Protein AF-A0A6A4ZLI7-F1 (afdb_monomer)

pLDDT: mean 88.88, std 11.26, range [43.06, 97.31]

Organism: Aphanomyces astaci (NCBI:txid112090)

Solvent-accessible surface area (backbone atoms only — not comparable to full-atom values): 7400 Å² total; per-residue (Å²): 111,62,72,59,52,48,54,45,44,56,53,42,59,73,71,54,55,84,88,44,48,69,45,48,54,42,42,52,53,44,49,40,15,67,70,66,76,47,74,74,68,52,63,64,61,58,44,46,34,39,49,47,32,41,76,63,71,40,60,77,35,22,31,51,29,52,56,46,50,53,50,32,41,75,72,63,70,45,76,36,83,50,74,54,51,72,71,56,56,76,73,46,92,72,75,87,59,78,99,52,82,89,66,62,29,30,42,57,52,52,51,53,54,58,60,69,38,76,82,51,90,45,66,76,57,64,105

Secondary structure (DSSP, 8-state):
-HHHHHHHHHHHHHH--TT-HHHHHHHHHHHHHHTTSSSPP-HHHHHHHHHHHHHTT-HHHHHHHHHHHHHHHHTTS----SBPPHHHHHHS-----TT-GGG-BHHHHHHHHHHTTTT-S-HHHH-

InterPro domains:
  IPR032629 Mon2/Sec7/BIG1-like, dimerisation and cyclophilin-binding domain [PF16213] (7-125)

Structure (mmCIF, N/CA/C/O backbone):
data_AF-A0A6A4ZLI7-F1
#
_entry.id   AF-A0A6A4ZLI7-F1
#
loop_
_atom_site.group_PDB
_atom_site.id
_atom_site.type_symbol
_atom_site.label_atom_id
_atom_site.label_alt_id
_atom_site.label_comp_id
_atom_site.label_asym_id
_atom_site.label_entity_id
_atom_site.label_seq_id
_atom_site.pdbx_PDB_ins_code
_atom_site.Cartn_x
_atom_site.Cartn_y
_atom_site.Cartn_z
_atom_site.occupancy
_atom_site.B_iso_or_equiv
_atom_site.auth_seq_id
_atom_site.auth_comp_id
_atom_site.auth_asym_id
_atom_site.auth_atom_id
_atom_site.pdbx_PDB_model_num
ATOM 1 N N . MET A 1 1 ? -5.144 -6.922 11.407 1.00 84.88 1 MET A N 1
ATOM 2 C CA . MET A 1 1 ? -5.104 -6.096 10.179 1.00 84.88 1 MET A CA 1
ATOM 3 C C . MET A 1 1 ? -4.862 -4.622 10.496 1.00 84.88 1 MET A C 1
ATOM 5 O O . MET A 1 1 ? -3.815 -4.111 10.135 1.00 84.88 1 MET A O 1
ATOM 9 N N . GLU A 1 2 ? -5.772 -3.954 11.210 1.00 86.62 2 GLU A N 1
ATOM 10 C CA . GLU A 1 2 ? -5.776 -2.491 11.417 1.00 86.62 2 GLU A CA 1
ATOM 11 C C . GLU A 1 2 ? -4.482 -1.931 12.016 1.00 86.62 2 GLU A C 1
ATOM 13 O O . GLU A 1 2 ? -3.862 -1.076 11.401 1.00 86.62 2 GLU A O 1
ATOM 18 N N . THR A 1 3 ? -3.993 -2.482 13.131 1.00 90.56 3 THR A N 1
ATOM 19 C CA . THR A 1 3 ? -2.739 -2.025 13.762 1.00 90.56 3 THR A CA 1
ATOM 20 C C . THR A 1 3 ? -1.511 -2.179 12.858 1.00 90.56 3 THR A C 1
ATOM 22 O O . THR A 1 3 ? -0.560 -1.406 12.958 1.00 90.56 3 THR A O 1
ATOM 25 N N . LEU A 1 4 ? -1.501 -3.190 11.985 1.00 92.75 4 LEU A N 1
ATOM 26 C CA . LEU A 1 4 ? -0.410 -3.418 11.036 1.00 92.75 4 LEU A CA 1
ATOM 27 C C . LEU A 1 4 ? -0.438 -2.349 9.943 1.00 92.75 4 LEU A C 1
ATOM 29 O O . LEU A 1 4 ? 0.575 -1.690 9.717 1.00 92.75 4 LEU A O 1
ATOM 33 N N . VAL A 1 5 ? -1.609 -2.134 9.337 1.00 93.25 5 VAL A N 1
ATOM 34 C CA . VAL A 1 5 ? -1.818 -1.112 8.303 1.00 93.25 5 VAL A CA 1
ATOM 35 C C . VAL A 1 5 ? -1.533 0.279 8.868 1.00 93.25 5 VAL A C 1
ATOM 37 O O . VAL A 1 5 ? -0.746 1.025 8.296 1.00 93.25 5 VAL A O 1
ATOM 40 N N . GLU A 1 6 ? -2.072 0.601 10.044 1.00 94.50 6 GLU A N 1
ATOM 41 C CA . GLU A 1 6 ? -1.874 1.883 10.721 1.00 94.50 6 GLU A CA 1
ATOM 42 C C . GLU A 1 6 ? -0.390 2.191 10.967 1.00 94.50 6 GLU A C 1
ATOM 44 O O . GLU A 1 6 ? 0.077 3.296 10.672 1.00 94.50 6 GLU A O 1
ATOM 49 N N . ARG A 1 7 ? 0.379 1.213 11.466 1.00 95.19 7 ARG A N 1
ATOM 50 C CA . ARG A 1 7 ? 1.817 1.381 11.724 1.00 95.19 7 ARG A CA 1
ATOM 51 C C . ARG A 1 7 ? 2.600 1.598 10.436 1.00 95.19 7 ARG A C 1
ATOM 53 O O . ARG A 1 7 ? 3.410 2.526 10.383 1.00 95.19 7 ARG A O 1
ATOM 60 N N . SER A 1 8 ? 2.373 0.774 9.415 1.00 95.38 8 SER A N 1
ATOM 61 C CA . SER A 1 8 ? 3.068 0.903 8.130 1.00 95.38 8 SER A CA 1
ATOM 62 C C . SER A 1 8 ? 2.717 2.227 7.451 1.00 95.38 8 SER A C 1
ATOM 64 O O . SER A 1 8 ? 3.608 2.946 6.999 1.00 95.38 8 SER A O 1
ATOM 66 N N . TYR A 1 9 ? 1.442 2.621 7.472 1.00 96.81 9 TYR A N 1
ATOM 67 C CA . TYR A 1 9 ? 0.971 3.826 6.787 1.00 96.81 9 TYR A CA 1
ATOM 68 C C . TYR A 1 9 ? 1.463 5.068 7.502 1.00 96.81 9 TYR A C 1
ATOM 70 O O . TYR A 1 9 ? 1.936 5.986 6.849 1.00 96.81 9 TYR A O 1
ATOM 78 N N . SER A 1 10 ? 1.479 5.072 8.836 1.00 95.19 10 SER A N 1
ATOM 79 C CA . SER A 1 10 ? 2.073 6.164 9.610 1.00 95.19 10 SER A CA 1
ATOM 80 C C . SER A 1 10 ? 3.563 6.353 9.309 1.00 95.19 10 SER A C 1
ATOM 82 O O . SER A 1 10 ? 4.048 7.485 9.300 1.00 95.19 10 SER A O 1
ATOM 84 N N . LYS A 1 11 ? 4.314 5.271 9.054 1.00 96.00 11 LYS A N 1
ATOM 85 C CA . LYS A 1 11 ? 5.728 5.365 8.658 1.00 96.00 11 LYS A CA 1
ATOM 86 C C . LYS A 1 11 ? 5.878 5.940 7.251 1.00 96.00 11 LYS A C 1
ATOM 88 O O . LYS A 1 11 ? 6.593 6.927 7.090 1.00 96.00 11 LYS A O 1
ATOM 93 N N . ILE A 1 12 ? 5.166 5.394 6.261 1.00 96.19 12 ILE A N 1
ATOM 94 C CA . ILE A 1 12 ? 5.187 5.902 4.877 1.00 96.19 12 ILE A CA 1
ATOM 95 C C . ILE A 1 12 ? 4.724 7.368 4.847 1.00 96.19 12 ILE A C 1
ATOM 97 O O . ILE A 1 12 ? 5.335 8.207 4.183 1.00 96.19 12 ILE A O 1
ATOM 101 N N . ARG A 1 13 ? 3.713 7.716 5.654 1.00 95.06 13 ARG A N 1
ATOM 102 C CA . ARG A 1 13 ? 3.143 9.064 5.765 1.00 95.06 13 ARG A CA 1
ATOM 103 C C . ARG A 1 13 ? 4.132 10.117 6.278 1.00 95.06 13 ARG A C 1
ATOM 105 O O . ARG A 1 13 ? 4.023 11.294 5.928 1.00 95.06 13 ARG A O 1
ATOM 112 N N . LYS A 1 14 ? 5.089 9.708 7.118 1.00 94.88 14 LYS A N 1
ATOM 113 C CA . LYS A 1 14 ? 6.182 10.565 7.618 1.00 94.88 14 LYS A CA 1
ATOM 114 C C . LYS A 1 14 ? 7.283 10.778 6.581 1.00 94.88 14 LYS A C 1
ATOM 116 O O . LYS A 1 14 ? 7.981 11.784 6.643 1.00 94.88 14 LYS A O 1
ATOM 121 N N . LEU A 1 15 ? 7.437 9.842 5.647 1.00 93.12 15 LEU A N 1
ATOM 122 C CA . LEU A 1 15 ? 8.412 9.915 4.558 1.00 93.12 15 LEU A CA 1
ATOM 123 C C . LEU A 1 15 ? 7.873 10.676 3.339 1.00 93.12 15 LEU A C 1
ATOM 125 O O . LEU A 1 15 ? 8.641 11.003 2.437 1.00 93.12 15 LEU A O 1
ATOM 129 N N . THR A 1 16 ? 6.565 10.938 3.287 1.00 92.75 16 THR A N 1
ATOM 130 C CA . THR A 1 16 ? 5.896 11.527 2.123 1.00 92.75 16 THR A CA 1
ATOM 131 C C . THR A 1 16 ? 6.132 13.028 2.029 1.00 92.75 16 THR A C 1
ATOM 133 O O . THR A 1 16 ? 5.824 13.792 2.947 1.00 92.75 16 THR A O 1
ATOM 136 N N . GLY A 1 17 ? 6.634 13.470 0.877 1.00 88.25 17 GLY A N 1
ATOM 137 C CA . GLY A 1 17 ? 6.870 14.884 0.591 1.00 88.25 17 GLY A CA 1
ATOM 138 C C . GLY A 1 17 ? 5.608 15.647 0.168 1.00 88.25 17 GLY A C 1
ATOM 139 O O . GLY A 1 17 ? 4.555 15.075 -0.123 1.00 88.25 17 GLY A O 1
ATOM 140 N N . ARG A 1 18 ? 5.722 16.978 0.046 1.00 86.81 18 ARG A N 1
ATOM 141 C CA . ARG A 1 18 ? 4.620 17.834 -0.446 1.00 86.81 18 ARG A CA 1
ATOM 142 C C . ARG A 1 18 ? 4.186 17.477 -1.872 1.00 86.81 18 ARG A C 1
ATOM 144 O O . ARG A 1 18 ? 2.991 17.523 -2.154 1.00 86.81 18 ARG A O 1
ATOM 151 N N . ALA A 1 19 ? 5.132 17.081 -2.725 1.00 88.81 19 ALA A N 1
ATOM 152 C CA . ALA A 1 19 ? 4.885 16.704 -4.118 1.00 88.81 19 ALA A CA 1
ATOM 153 C C . ALA A 1 19 ? 4.049 15.418 -4.263 1.00 88.81 19 ALA A C 1
ATOM 155 O O . ALA A 1 19 ? 3.317 15.261 -5.232 1.00 88.81 19 ALA A O 1
ATOM 156 N N . GLN A 1 20 ? 4.088 14.527 -3.270 1.00 92.62 20 GLN A N 1
ATOM 157 C CA . GLN A 1 20 ? 3.362 13.256 -3.265 1.00 92.62 20 GLN A CA 1
ATOM 158 C C . GLN A 1 20 ? 1.951 13.436 -2.677 1.00 92.62 20 GLN A C 1
ATOM 160 O O . GLN A 1 20 ? 1.591 12.808 -1.684 1.00 92.62 20 GLN A O 1
ATOM 165 N N . LYS A 1 21 ? 1.164 14.368 -3.234 1.00 94.50 21 LYS A N 1
ATOM 166 C CA . LYS A 1 21 ? -0.183 14.680 -2.721 1.00 94.50 21 LYS A CA 1
ATOM 167 C C . LYS A 1 21 ? -1.105 13.458 -2.772 1.00 94.50 21 LYS A C 1
ATOM 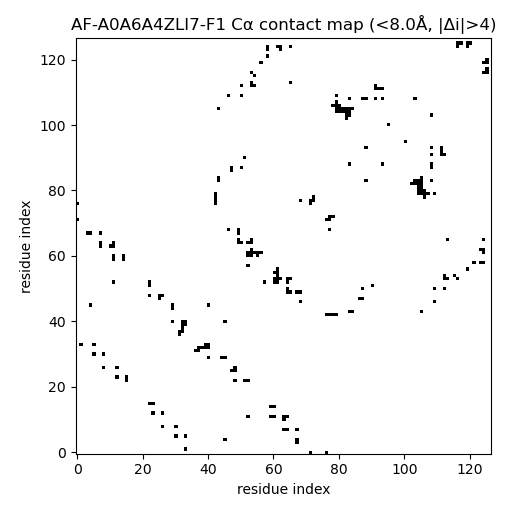169 O O . LYS A 1 21 ? -1.723 13.135 -1.770 1.00 94.50 21 LYS A O 1
ATOM 174 N N . GLU A 1 22 ? -1.121 12.757 -3.902 1.00 95.00 22 GLU A N 1
ATOM 175 C CA . GLU A 1 22 ? -1.972 11.583 -4.121 1.00 95.00 22 GLU A CA 1
ATOM 176 C C . GLU A 1 22 ? -1.714 10.469 -3.094 1.00 95.00 22 GLU A C 1
ATOM 178 O O . GLU A 1 22 ? -2.647 9.976 -2.469 1.00 95.00 22 GLU A O 1
ATOM 183 N N . LEU A 1 23 ? -0.442 10.141 -2.842 1.00 95.75 23 LEU A N 1
ATOM 184 C CA . LEU A 1 23 ? -0.060 9.156 -1.828 1.00 95.75 23 LEU A CA 1
ATOM 185 C C . LEU A 1 23 ? -0.471 9.603 -0.415 1.00 95.75 23 LEU A C 1
ATOM 187 O O . LEU A 1 23 ? -0.960 8.790 0.364 1.00 95.75 23 LEU A O 1
ATOM 191 N N . ARG A 1 24 ? -0.312 10.891 -0.077 1.00 95.69 24 ARG A N 1
ATOM 192 C CA . ARG A 1 24 ? -0.743 11.422 1.229 1.00 95.69 24 ARG A CA 1
ATOM 193 C C . ARG A 1 24 ? -2.252 11.304 1.418 1.00 95.69 24 ARG A C 1
ATOM 195 O O . ARG A 1 24 ? -2.675 10.808 2.456 1.00 95.69 24 ARG A O 1
ATOM 202 N N . ASP A 1 25 ? -3.028 11.716 0.420 1.00 95.75 25 ASP A N 1
ATOM 203 C CA . ASP A 1 25 ? -4.491 11.686 0.473 1.00 95.75 25 ASP A CA 1
ATOM 204 C C . ASP A 1 25 ? -5.002 10.234 0.582 1.00 95.75 25 ASP A C 1
ATOM 206 O O . ASP A 1 25 ? -5.884 9.947 1.393 1.00 95.75 25 ASP A O 1
ATOM 210 N N . ALA A 1 26 ? -4.389 9.297 -0.153 1.00 95.88 26 ALA A N 1
ATOM 211 C CA . ALA A 1 26 ? -4.727 7.875 -0.093 1.00 95.88 26 ALA A CA 1
ATOM 212 C C . ALA A 1 26 ? -4.409 7.247 1.282 1.00 95.88 26 ALA A C 1
ATOM 214 O O . ALA A 1 26 ? -5.248 6.551 1.857 1.00 95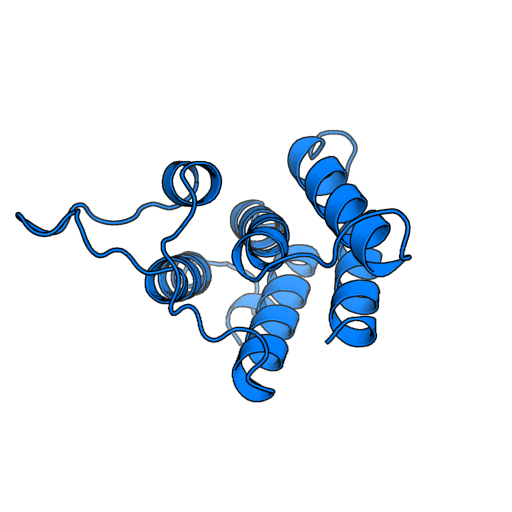.88 26 ALA A O 1
ATOM 215 N N . LEU A 1 27 ? -3.227 7.527 1.850 1.00 96.19 27 LEU A N 1
ATOM 216 C CA . LEU A 1 27 ? -2.851 7.069 3.196 1.00 96.19 27 LEU A CA 1
ATOM 217 C C . LEU A 1 27 ? -3.796 7.631 4.267 1.00 96.19 27 LEU A C 1
ATOM 219 O O . LEU A 1 27 ? -4.285 6.880 5.113 1.00 96.19 27 LEU A O 1
ATOM 223 N N . ASP A 1 28 ? -4.063 8.939 4.224 1.00 95.06 28 ASP A N 1
ATOM 224 C CA . ASP A 1 28 ? -4.906 9.629 5.204 1.00 95.06 28 ASP A CA 1
ATOM 225 C C . ASP A 1 28 ? -6.365 9.129 5.130 1.00 95.06 28 ASP A C 1
ATOM 227 O O . ASP A 1 28 ? -7.018 8.972 6.166 1.00 95.06 28 ASP A O 1
ATOM 231 N N . GLY A 1 29 ? -6.856 8.794 3.930 1.00 94.62 29 GLY A N 1
ATOM 232 C CA . GLY A 1 29 ? -8.176 8.195 3.719 1.00 94.62 29 GLY A CA 1
ATOM 233 C C . GLY A 1 29 ? -8.338 6.832 4.400 1.00 94.62 29 GLY A C 1
ATOM 234 O O . GLY A 1 29 ? -9.302 6.622 5.141 1.00 94.62 29 GLY A O 1
ATOM 235 N N . VAL A 1 30 ? -7.376 5.921 4.221 1.00 95.12 30 VAL A N 1
ATOM 236 C CA . VAL A 1 30 ? -7.411 4.595 4.867 1.00 95.12 30 VAL A CA 1
ATOM 237 C C . VAL A 1 30 ? -7.241 4.711 6.382 1.00 95.12 30 VAL A C 1
ATOM 239 O O . VAL A 1 30 ? -7.968 4.064 7.137 1.00 95.12 30 VAL A O 1
ATOM 242 N N . LEU A 1 31 ? -6.337 5.575 6.851 1.00 94.56 31 LEU A N 1
ATOM 243 C CA . LEU A 1 31 ? -6.146 5.821 8.283 1.00 94.56 31 LEU A CA 1
ATOM 244 C C . LEU A 1 31 ? -7.414 6.378 8.947 1.00 94.56 31 LEU A C 1
ATOM 246 O O . LEU A 1 31 ? -7.741 5.987 10.067 1.00 94.56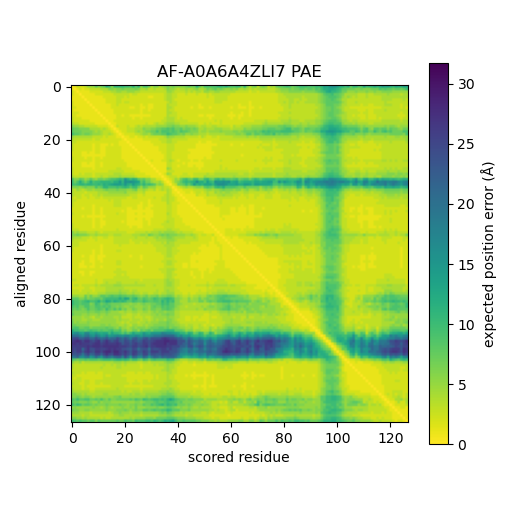 31 LEU A O 1
ATOM 250 N N . ALA A 1 32 ? -8.167 7.245 8.263 1.00 93.62 32 ALA A N 1
ATOM 251 C CA . ALA A 1 32 ? -9.444 7.745 8.770 1.00 93.62 32 ALA A CA 1
ATOM 252 C C . ALA A 1 32 ? -10.491 6.627 8.921 1.00 93.62 32 ALA A C 1
ATOM 254 O O . ALA A 1 32 ? -11.193 6.591 9.935 1.00 93.62 32 ALA A O 1
ATOM 255 N N . LYS A 1 33 ? -10.555 5.697 7.958 1.00 93.75 33 LYS A N 1
ATOM 256 C CA . LYS A 1 33 ? -11.429 4.516 8.024 1.00 93.75 33 LYS A CA 1
ATOM 257 C C . LYS A 1 33 ? -11.060 3.592 9.185 1.00 93.75 33 LYS A C 1
ATOM 259 O O . LYS A 1 33 ? -11.935 3.169 9.933 1.00 93.75 33 LYS A O 1
ATOM 264 N N . ILE A 1 34 ? -9.766 3.332 9.382 1.00 91.31 34 ILE A N 1
ATOM 265 C CA . ILE A 1 34 ? -9.261 2.516 10.501 1.00 91.31 34 ILE A CA 1
ATOM 266 C C . ILE A 1 34 ? -9.553 3.176 11.854 1.00 91.31 34 ILE A C 1
ATOM 268 O O . ILE A 1 34 ? -9.910 2.492 12.806 1.00 91.31 34 ILE A O 1
ATOM 272 N N . ALA A 1 35 ? -9.484 4.507 11.936 1.00 90.44 35 ALA A N 1
ATOM 273 C CA . ALA A 1 35 ? -9.835 5.259 13.141 1.00 90.44 35 ALA A CA 1
ATOM 274 C C . ALA A 1 35 ? -11.348 5.269 13.459 1.00 90.44 35 ALA A C 1
ATOM 276 O O . ALA A 1 35 ? -11.780 6.018 14.336 1.00 90.44 35 ALA A O 1
ATOM 277 N N . GLY A 1 36 ? -12.167 4.498 12.734 1.00 84.62 36 GLY A N 1
ATOM 278 C CA . GLY A 1 36 ? -13.610 4.398 12.952 1.00 84.62 36 GLY A CA 1
ATOM 279 C C . GLY A 1 36 ? -14.391 5.647 12.542 1.00 84.62 36 GLY A C 1
ATOM 280 O O . GLY A 1 36 ? -15.541 5.806 12.943 1.00 84.62 36 GLY A O 1
ATOM 281 N N . LYS A 1 37 ? -13.791 6.552 11.754 1.00 75.44 37 LYS 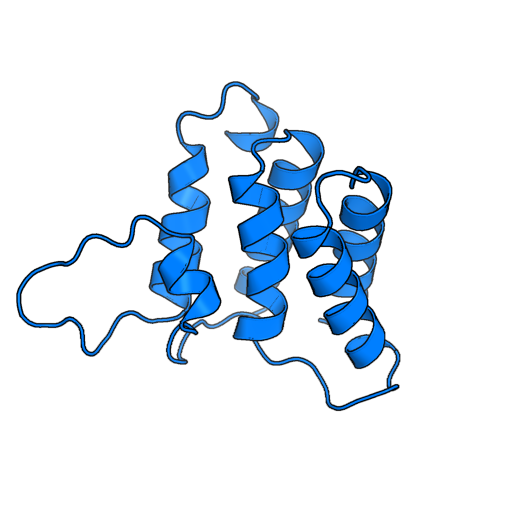A N 1
ATOM 282 C CA . LYS A 1 37 ? -14.480 7.761 11.268 1.00 75.44 37 LYS A CA 1
ATOM 283 C C . LYS A 1 37 ? -15.454 7.458 10.126 1.00 75.44 37 LYS A C 1
ATOM 285 O O . LYS A 1 37 ? -16.327 8.272 9.844 1.00 75.44 37 LYS A O 1
ATOM 290 N N . THR A 1 38 ? -15.288 6.316 9.461 1.00 77.12 38 THR A N 1
ATOM 291 C CA . THR A 1 38 ? -16.031 5.878 8.270 1.00 77.12 38 THR A CA 1
ATOM 292 C C . THR A 1 38 ? -16.050 4.342 8.189 1.00 77.12 38 THR A C 1
ATOM 294 O O . THR A 1 38 ? -15.542 3.661 9.079 1.00 77.12 38 THR A O 1
ATOM 297 N N . ALA A 1 39 ? -16.669 3.779 7.143 1.00 84.94 39 ALA A N 1
ATOM 298 C CA . ALA A 1 39 ? -16.697 2.335 6.907 1.00 84.94 39 ALA A CA 1
ATOM 299 C C . ALA A 1 39 ? -15.282 1.743 6.780 1.00 84.94 39 ALA A C 1
ATOM 301 O O . ALA A 1 39 ? -14.391 2.377 6.213 1.00 84.94 39 ALA A O 1
ATOM 302 N N . ARG A 1 40 ? -15.101 0.514 7.280 1.00 87.31 40 ARG A N 1
ATOM 303 C CA . ARG A 1 40 ? -13.828 -0.224 7.239 1.00 87.31 40 ARG A CA 1
ATOM 304 C C . ARG A 1 40 ? -13.298 -0.300 5.795 1.00 87.31 40 ARG A C 1
ATOM 306 O O . ARG A 1 40 ? -14.108 -0.539 4.899 1.00 87.31 40 ARG A O 1
ATOM 313 N N . PRO A 1 41 ? -11.987 -0.090 5.562 1.00 90.94 41 PRO A N 1
ATOM 314 C CA . PRO A 1 41 ? -11.452 -0.111 4.209 1.00 90.94 41 PRO A CA 1
ATOM 315 C C . PRO A 1 41 ? -11.477 -1.533 3.647 1.00 90.94 41 PRO A C 1
ATOM 317 O O . PRO A 1 41 ? -11.225 -2.492 4.387 1.00 90.94 41 PRO A O 1
ATOM 320 N N . ASP A 1 42 ? -11.780 -1.657 2.359 1.00 91.56 42 ASP A N 1
ATOM 321 C CA . ASP A 1 42 ? -11.673 -2.928 1.643 1.00 91.56 42 ASP A CA 1
ATOM 322 C C . ASP A 1 42 ? -10.225 -3.226 1.195 1.00 91.56 42 ASP A C 1
ATOM 324 O O . ASP A 1 42 ? -9.295 -2.454 1.442 1.00 91.56 42 ASP A O 1
ATOM 328 N N . GLU A 1 43 ? -10.012 -4.389 0.574 1.00 92.50 43 GLU A N 1
ATOM 329 C CA . GLU A 1 43 ? -8.685 -4.825 0.124 1.00 92.50 43 GLU A CA 1
ATOM 330 C C . GLU A 1 43 ? -8.073 -3.903 -0.943 1.00 92.50 43 GLU A C 1
ATOM 332 O O . GLU A 1 43 ? -6.865 -3.660 -0.908 1.00 92.50 43 GLU A O 1
ATOM 337 N N . ALA A 1 44 ? -8.879 -3.371 -1.868 1.00 91.94 44 ALA A N 1
ATOM 338 C CA . ALA A 1 44 ? -8.400 -2.492 -2.933 1.00 91.94 44 ALA A CA 1
ATOM 339 C C . ALA A 1 44 ? -7.997 -1.123 -2.367 1.00 91.94 44 ALA A C 1
ATOM 341 O O . ALA A 1 44 ? -6.928 -0.601 -2.686 1.00 91.94 44 ALA A O 1
ATOM 342 N N . GLU A 1 45 ? -8.793 -0.591 -1.439 1.00 93.12 45 GLU A N 1
ATOM 343 C CA . GLU A 1 45 ? -8.500 0.650 -0.725 1.00 93.12 45 GLU A CA 1
ATOM 344 C C . GLU A 1 45 ? -7.244 0.541 0.140 1.00 93.12 45 GLU A C 1
ATOM 346 O O . GLU A 1 45 ? -6.478 1.499 0.244 1.00 93.12 45 GLU A O 1
ATOM 351 N N . ILE A 1 46 ? -7.001 -0.625 0.747 1.00 94.62 46 ILE A N 1
ATOM 352 C CA . ILE A 1 46 ? -5.739 -0.907 1.436 1.00 94.62 46 ILE A CA 1
ATOM 353 C C . ILE A 1 46 ? -4.603 -0.976 0.409 1.00 94.62 46 ILE A C 1
ATOM 355 O O . I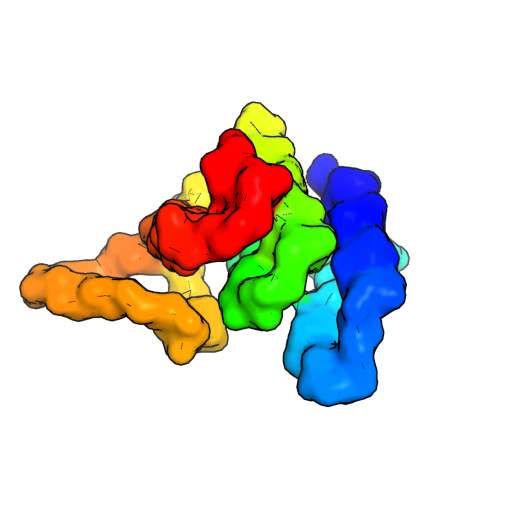LE A 1 46 ? -3.568 -0.347 0.602 1.00 94.62 46 ILE A O 1
ATOM 359 N N . PHE A 1 47 ? -4.757 -1.692 -0.698 1.00 95.50 47 PHE A N 1
ATOM 360 C CA . PHE A 1 47 ? -3.659 -1.867 -1.645 1.00 95.50 47 PHE A CA 1
ATOM 361 C C . PHE A 1 47 ? -3.222 -0.565 -2.339 1.00 95.50 47 PHE A C 1
ATOM 363 O O . PHE A 1 47 ? -2.023 -0.342 -2.514 1.00 95.50 47 PHE A O 1
ATOM 370 N N . TYR A 1 48 ? -4.152 0.326 -2.688 1.00 95.56 48 TYR A N 1
ATOM 371 C CA . TYR A 1 48 ? -3.857 1.500 -3.516 1.00 95.56 48 TYR A CA 1
ATOM 372 C C . TYR A 1 48 ? -2.725 2.414 -2.978 1.00 95.56 48 TYR A C 1
ATOM 374 O O . TYR A 1 48 ? -1.773 2.683 -3.719 1.00 95.56 48 TYR A O 1
ATOM 382 N N . PRO A 1 49 ? -2.715 2.845 -1.697 1.00 96.50 49 PRO A N 1
ATOM 383 C CA . PRO A 1 49 ? -1.589 3.595 -1.131 1.00 96.50 49 PRO A CA 1
ATOM 384 C C . PRO A 1 49 ? -0.249 2.847 -1.174 1.00 96.50 49 PRO A C 1
ATOM 386 O O . PRO A 1 49 ? 0.795 3.471 -1.366 1.00 96.50 49 PRO A O 1
ATOM 389 N N . LEU A 1 50 ? -0.258 1.522 -0.991 1.00 96.88 50 LEU A N 1
ATOM 390 C CA . LEU A 1 50 ? 0.953 0.696 -1.039 1.00 96.88 50 LEU A CA 1
ATOM 391 C C . LEU A 1 50 ? 1.509 0.633 -2.464 1.00 96.88 50 LEU A C 1
ATOM 393 O O . LEU A 1 50 ? 2.715 0.784 -2.659 1.00 96.88 50 LEU A O 1
ATOM 397 N N . CYS A 1 51 ? 0.625 0.515 -3.457 1.00 96.25 51 CYS A N 1
ATOM 398 C CA . CYS A 1 51 ? 0.979 0.587 -4.869 1.00 96.25 51 CYS A CA 1
ATOM 399 C C . CYS A 1 51 ? 1.639 1.931 -5.218 1.00 96.25 51 CYS A C 1
ATOM 401 O O . CYS A 1 51 ? 2.725 1.966 -5.796 1.00 96.25 51 CYS A O 1
ATOM 403 N N . LEU A 1 52 ? 1.048 3.051 -4.789 1.00 95.50 52 LEU A N 1
ATOM 404 C CA . LEU A 1 52 ? 1.623 4.384 -5.003 1.00 95.50 52 LEU A CA 1
ATOM 405 C C . LEU A 1 52 ? 2.994 4.563 -4.329 1.00 95.50 52 LEU A C 1
ATOM 407 O O . LEU A 1 52 ? 3.877 5.201 -4.901 1.00 95.50 52 LEU A O 1
ATOM 411 N N . ALA A 1 53 ? 3.181 4.010 -3.127 1.00 95.81 53 ALA A N 1
ATOM 412 C CA . ALA A 1 53 ? 4.459 4.062 -2.416 1.00 95.81 53 ALA A CA 1
ATOM 413 C C . ALA A 1 53 ? 5.567 3.298 -3.161 1.00 95.81 53 ALA A C 1
ATOM 415 O O . ALA A 1 53 ? 6.691 3.791 -3.260 1.00 95.81 53 ALA A O 1
ATOM 416 N N . ILE A 1 54 ? 5.237 2.136 -3.731 1.00 95.25 54 ILE A N 1
ATOM 417 C CA . ILE A 1 54 ? 6.145 1.331 -4.558 1.00 95.25 54 ILE A CA 1
ATOM 418 C C . ILE A 1 54 ? 6.510 2.071 -5.851 1.00 95.25 54 ILE A C 1
ATOM 420 O O . ILE A 1 54 ? 7.689 2.270 -6.154 1.00 95.25 54 ILE A O 1
ATOM 424 N N . LEU A 1 55 ? 5.506 2.553 -6.586 1.00 93.31 55 LEU A N 1
ATOM 425 C CA . LEU A 1 55 ? 5.704 3.233 -7.870 1.00 93.31 55 LEU A CA 1
ATOM 426 C C . LEU A 1 55 ? 6.428 4.580 -7.737 1.00 93.31 55 LEU A C 1
ATOM 428 O O . LEU A 1 55 ? 7.028 5.058 -8.697 1.00 93.31 55 LEU A O 1
ATOM 432 N N . GLY A 1 56 ? 6.423 5.180 -6.544 1.00 91.38 56 GLY A N 1
ATOM 433 C CA . GLY A 1 56 ? 7.210 6.371 -6.235 1.00 91.38 56 GLY A CA 1
ATOM 434 C C . GLY A 1 56 ? 8.729 6.152 -6.249 1.00 91.38 56 GLY A C 1
ATOM 435 O O . GLY A 1 56 ? 9.463 7.139 -6.206 1.00 91.38 56 GLY A O 1
ATOM 436 N N . ARG A 1 57 ? 9.202 4.892 -6.292 1.00 87.94 57 ARG A N 1
ATOM 437 C CA . ARG A 1 57 ? 10.623 4.477 -6.316 1.00 87.94 57 ARG A CA 1
ATOM 438 C C . ARG A 1 57 ? 11.496 5.136 -5.238 1.00 87.94 57 ARG A C 1
ATOM 440 O O . ARG A 1 57 ? 12.700 5.304 -5.420 1.00 87.94 57 ARG A O 1
ATOM 447 N N . GLN A 1 58 ? 10.903 5.530 -4.105 1.00 93.19 58 GLN A N 1
ATOM 448 C CA . GLN A 1 58 ? 11.666 5.982 -2.945 1.00 93.19 58 GLN A CA 1
ATOM 449 C C . GLN A 1 58 ? 11.978 4.764 -2.061 1.00 93.19 58 GLN A C 1
ATOM 451 O O . GLN A 1 58 ? 11.034 4.189 -1.516 1.00 93.19 58 GLN A O 1
ATOM 456 N N . PRO A 1 59 ? 13.258 4.411 -1.831 1.00 94.25 59 PRO A N 1
ATOM 457 C CA . PRO A 1 59 ? 13.627 3.128 -1.229 1.00 94.25 59 PRO A CA 1
ATOM 458 C C . PRO A 1 59 ? 12.910 2.818 0.089 1.00 94.25 59 PRO A C 1
ATOM 460 O O . PRO A 1 59 ? 12.212 1.820 0.204 1.00 94.25 59 PRO A O 1
ATOM 463 N N . LYS A 1 60 ? 12.956 3.752 1.048 1.00 94.62 60 LYS A N 1
ATOM 464 C CA . LYS A 1 60 ? 12.319 3.592 2.368 1.00 94.62 60 LYS A CA 1
ATOM 465 C C . LYS A 1 60 ? 10.792 3.491 2.323 1.00 94.62 60 LYS A C 1
ATOM 467 O O . LYS A 1 60 ? 10.191 2.958 3.252 1.00 94.62 60 LYS A O 1
ATOM 472 N N . GLN A 1 61 ? 10.151 4.078 1.309 1.00 95.31 61 GLN A N 1
ATOM 473 C CA . GLN A 1 61 ? 8.703 3.951 1.126 1.00 95.31 61 GLN A CA 1
ATOM 474 C C . GLN A 1 61 ? 8.373 2.597 0.496 1.00 95.31 61 GLN A C 1
ATOM 476 O O . GLN A 1 61 ? 7.473 1.918 0.983 1.00 95.31 61 GLN A O 1
ATOM 481 N N . ALA A 1 62 ? 9.126 2.206 -0.536 1.00 95.19 62 ALA A N 1
ATOM 482 C CA . ALA A 1 62 ? 8.957 0.943 -1.240 1.00 95.19 62 ALA A CA 1
ATOM 483 C C . ALA A 1 62 ? 9.197 -0.258 -0.315 1.00 95.19 62 ALA A C 1
ATOM 485 O O . ALA A 1 62 ? 8.308 -1.094 -0.199 1.00 95.19 62 ALA A O 1
ATOM 486 N N . SER A 1 63 ? 10.309 -0.302 0.428 1.00 95.56 63 SER A N 1
ATOM 487 C CA . SER A 1 63 ? 10.604 -1.406 1.356 1.00 95.56 63 SER A CA 1
ATOM 488 C C . SER A 1 63 ? 9.533 -1.542 2.441 1.00 95.56 63 SER A C 1
ATOM 490 O O . SER A 1 63 ? 9.029 -2.631 2.705 1.00 95.56 63 SER A O 1
ATOM 492 N N . GLN A 1 64 ? 9.077 -0.422 3.014 1.00 96.44 64 GLN A N 1
ATOM 493 C CA . GLN A 1 64 ? 8.004 -0.442 4.010 1.00 96.44 64 GLN A CA 1
ATOM 494 C C . GLN A 1 64 ? 6.648 -0.861 3.422 1.00 96.44 64 GLN A C 1
ATOM 496 O O . GLN A 1 64 ? 5.826 -1.431 4.147 1.00 96.44 64 GLN A O 1
ATOM 501 N N . ALA A 1 65 ? 6.392 -0.560 2.147 1.00 96.81 65 ALA A N 1
ATOM 502 C CA . ALA A 1 65 ? 5.184 -0.981 1.455 1.00 96.81 65 ALA A CA 1
ATOM 503 C C . ALA A 1 65 ? 5.216 -2.478 1.117 1.00 96.81 65 ALA A C 1
ATOM 505 O O . ALA A 1 65 ? 4.239 -3.167 1.403 1.00 96.81 65 ALA A O 1
ATOM 506 N N . LEU A 1 66 ? 6.339 -2.987 0.602 1.00 96.69 66 LEU A N 1
ATOM 507 C CA . LEU A 1 66 ? 6.553 -4.405 0.295 1.00 96.69 66 LEU A CA 1
ATOM 508 C C . LEU A 1 66 ? 6.418 -5.280 1.552 1.00 96.69 66 LEU A C 1
ATOM 510 O O . LEU A 1 66 ? 5.610 -6.206 1.561 1.00 96.69 66 LEU A O 1
ATOM 514 N N . ASP A 1 67 ? 7.074 -4.900 2.653 1.00 96.50 67 ASP A N 1
ATOM 515 C CA . ASP A 1 67 ? 6.950 -5.555 3.968 1.00 96.50 67 ASP A CA 1
ATOM 516 C C . ASP A 1 67 ? 5.496 -5.569 4.485 1.00 96.50 67 ASP A C 1
ATOM 518 O O . ASP A 1 67 ? 5.026 -6.531 5.101 1.00 96.50 67 ASP A O 1
ATOM 522 N N . CYS A 1 68 ? 4.742 -4.495 4.231 1.00 97.06 68 CYS A N 1
ATOM 523 C CA . CYS A 1 68 ? 3.329 -4.432 4.596 1.00 97.06 68 CYS A CA 1
ATOM 524 C C . CYS A 1 68 ? 2.495 -5.418 3.766 1.00 97.06 68 CYS A C 1
ATOM 526 O O . CYS A 1 68 ? 1.669 -6.136 4.332 1.00 97.06 68 CYS A O 1
ATOM 528 N N . ILE A 1 6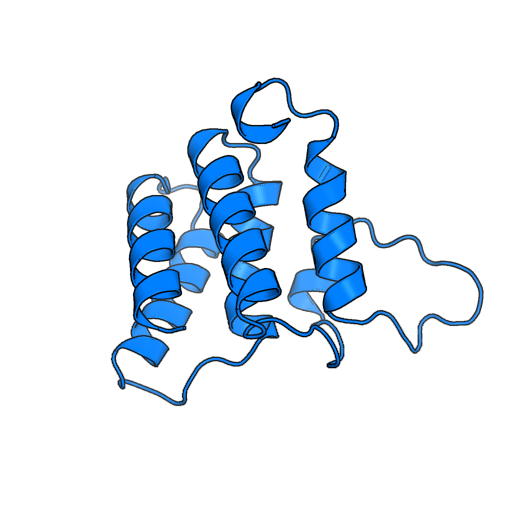9 ? 2.720 -5.469 2.448 1.00 96.62 69 ILE A N 1
ATOM 529 C CA . ILE A 1 69 ? 2.033 -6.387 1.530 1.00 96.62 69 ILE A CA 1
ATOM 530 C C . ILE A 1 69 ? 2.318 -7.841 1.918 1.00 96.62 69 ILE A C 1
ATOM 532 O O . ILE A 1 69 ? 1.375 -8.612 2.081 1.00 96.62 69 ILE A O 1
ATOM 536 N N . GLU A 1 70 ? 3.583 -8.201 2.144 1.00 96.06 70 GLU A N 1
ATOM 537 C CA . GLU A 1 70 ? 3.989 -9.547 2.567 1.00 96.06 70 GLU A CA 1
ATOM 538 C C . GLU A 1 70 ? 3.234 -9.987 3.830 1.00 96.06 70 GLU A C 1
ATOM 540 O O . GLU A 1 70 ? 2.634 -11.067 3.884 1.00 96.06 70 GLU A O 1
ATOM 545 N N . LYS A 1 71 ? 3.181 -9.118 4.846 1.00 97.31 71 LYS A N 1
ATOM 546 C CA . LYS A 1 71 ? 2.452 -9.410 6.085 1.00 97.31 71 LYS A CA 1
ATOM 547 C C . LYS A 1 71 ? 0.950 -9.530 5.843 1.00 97.31 71 LYS A C 1
ATOM 549 O O . LYS A 1 71 ? 0.306 -10.422 6.385 1.00 97.31 71 LYS A O 1
ATOM 554 N N . LEU A 1 72 ? 0.360 -8.650 5.037 1.00 96.00 72 LEU A N 1
ATOM 555 C CA . LEU A 1 72 ? -1.072 -8.709 4.734 1.00 96.00 72 LEU A CA 1
ATOM 556 C C . LEU A 1 72 ? -1.460 -10.006 4.008 1.00 96.00 72 LEU A C 1
ATOM 558 O O . LEU A 1 72 ? -2.489 -10.594 4.349 1.00 96.00 72 LEU A O 1
ATOM 562 N N . ILE A 1 73 ? -0.631 -10.468 3.069 1.00 95.75 73 ILE A N 1
ATOM 563 C CA . ILE A 1 73 ? -0.829 -11.736 2.356 1.00 95.75 73 ILE A CA 1
ATOM 564 C C . ILE A 1 73 ? -0.653 -12.919 3.313 1.00 95.75 73 ILE A C 1
ATOM 566 O O . ILE A 1 73 ? -1.539 -13.766 3.410 1.00 95.75 73 ILE A O 1
ATOM 570 N N . SER A 1 74 ? 0.446 -12.965 4.072 1.00 95.69 74 SER A N 1
ATOM 571 C CA . SER A 1 74 ? 0.761 -14.093 4.968 1.00 95.69 74 SER A CA 1
ATOM 572 C C . SER A 1 74 ? -0.250 -14.274 6.105 1.00 95.69 74 SER A C 1
ATOM 574 O O . SER A 1 74 ? -0.586 -15.404 6.452 1.00 95.69 74 SER A O 1
ATOM 576 N N . TYR A 1 75 ? -0.808 -13.187 6.649 1.00 94.69 75 TYR A N 1
ATOM 577 C CA . TYR A 1 75 ? -1.908 -13.259 7.620 1.00 94.69 75 TYR A CA 1
ATOM 578 C C . TYR A 1 75 ? -3.285 -13.529 6.983 1.00 94.69 75 TYR A C 1
ATOM 580 O O . TYR A 1 75 ? -4.276 -13.654 7.705 1.00 94.69 75 TYR A O 1
ATOM 588 N N . GLY A 1 76 ? -3.383 -13.593 5.652 1.00 92.62 76 GLY A N 1
ATOM 589 C CA . GLY A 1 76 ? -4.633 -13.834 4.927 1.00 92.62 76 GLY A CA 1
ATOM 590 C C . GLY A 1 76 ? -5.615 -12.656 4.939 1.00 92.62 76 GLY A C 1
ATOM 591 O O . GLY A 1 76 ? -6.815 -12.874 4.733 1.00 92.62 76 GLY A O 1
ATOM 592 N N . TYR A 1 77 ? -5.124 -11.436 5.198 1.00 92.06 77 TYR A N 1
ATOM 593 C CA . TYR A 1 77 ? -5.903 -10.191 5.149 1.00 92.06 77 TYR A CA 1
ATOM 594 C C . TYR A 1 77 ? -6.032 -9.623 3.733 1.00 92.06 77 TYR A C 1
ATOM 596 O O . TYR A 1 77 ? -6.987 -8.899 3.475 1.00 92.06 77 TYR A O 1
ATOM 604 N N . LEU A 1 78 ? -5.081 -9.933 2.850 1.00 93.00 78 LEU A N 1
ATOM 605 C CA . LEU A 1 78 ? -5.089 -9.543 1.444 1.00 93.00 78 LEU A CA 1
ATOM 606 C C . LEU A 1 78 ? -5.106 -10.816 0.596 1.00 93.00 78 LEU A C 1
ATOM 608 O O . LEU A 1 78 ? -4.085 -11.486 0.445 1.00 93.00 78 LEU A O 1
ATOM 612 N N . ARG A 1 79 ? -6.295 -11.190 0.119 1.00 92.38 79 ARG A N 1
ATOM 613 C CA . ARG A 1 79 ? -6.538 -12.415 -0.659 1.00 92.38 79 ARG A CA 1
ATOM 614 C C . ARG A 1 79 ? -6.609 -12.137 -2.153 1.00 92.38 79 ARG A C 1
ATOM 616 O O . ARG A 1 79 ? -6.384 -13.048 -2.941 1.00 92.38 79 ARG A O 1
ATOM 623 N N . GLY A 1 80 ? -6.942 -10.906 -2.534 1.00 88.81 80 GLY A N 1
ATOM 624 C CA . GLY A 1 80 ? -6.913 -10.440 -3.914 1.00 88.81 80 GLY A CA 1
ATOM 625 C C . GLY A 1 80 ? -7.948 -11.091 -4.838 1.00 88.81 80 GLY A C 1
ATOM 626 O O . GLY A 1 80 ? -7.760 -11.074 -6.048 1.00 88.81 80 GLY A O 1
ATOM 627 N N . ALA A 1 81 ? -9.027 -11.662 -4.289 1.00 84.44 81 ALA A N 1
ATOM 628 C CA . ALA A 1 81 ? -10.064 -12.357 -5.063 1.00 84.44 81 ALA A CA 1
ATOM 629 C C . ALA A 1 81 ? -11.037 -11.408 -5.793 1.00 84.44 81 ALA A C 1
ATOM 631 O O . ALA A 1 81 ? -11.765 -11.836 -6.687 1.00 84.44 81 ALA A O 1
ATOM 632 N N . GLY A 1 82 ? -11.082 -10.137 -5.383 1.00 83.88 82 GLY A N 1
ATOM 633 C CA . GLY A 1 82 ? -11.914 -9.111 -6.007 1.00 83.88 82 GLY A CA 1
ATOM 634 C C . GLY A 1 82 ? -11.303 -8.543 -7.294 1.00 83.88 82 GLY A C 1
ATOM 635 O O . GLY A 1 82 ? -10.108 -8.731 -7.549 1.00 83.88 82 GLY A O 1
ATOM 636 N N . PRO A 1 83 ? -12.106 -7.828 -8.102 1.00 83.88 83 PRO A N 1
ATOM 637 C CA . PRO A 1 83 ? -11.587 -7.082 -9.240 1.00 83.88 83 PRO A CA 1
ATOM 638 C C . PRO A 1 83 ? -10.651 -5.968 -8.761 1.00 83.88 83 PRO A C 1
ATOM 640 O O . PRO A 1 83 ? -10.867 -5.368 -7.706 1.00 83.88 83 PRO A O 1
ATOM 643 N N . VAL A 1 84 ? -9.620 -5.681 -9.552 1.00 83.88 84 VAL A N 1
ATOM 644 C CA . VAL A 1 84 ? -8.790 -4.491 -9.351 1.00 83.88 84 VAL A CA 1
ATOM 645 C C . VAL A 1 84 ? -9.586 -3.234 -9.731 1.00 83.88 84 VAL A C 1
ATOM 647 O O . VAL A 1 84 ? -10.369 -3.241 -10.684 1.00 83.88 84 VAL A O 1
ATOM 650 N N . ASP A 1 85 ? -9.416 -2.147 -8.982 1.00 84.75 85 ASP A N 1
ATOM 651 C CA . ASP A 1 85 ? -10.080 -0.886 -9.293 1.00 84.75 85 ASP A CA 1
ATOM 652 C C . ASP A 1 85 ? -9.414 -0.164 -10.481 1.00 84.75 85 ASP A C 1
ATOM 654 O O . ASP A 1 85 ? -8.248 -0.374 -10.829 1.00 84.75 85 ASP A O 1
ATOM 658 N N . ALA A 1 86 ? -10.170 0.720 -11.133 1.00 85.38 86 ALA A N 1
ATOM 659 C CA . ALA A 1 86 ? -9.673 1.460 -12.292 1.00 85.38 86 ALA A CA 1
ATOM 660 C C . ALA A 1 86 ? -8.468 2.354 -11.951 1.00 85.38 86 ALA A C 1
ATOM 662 O O . ALA A 1 86 ? -7.590 2.554 -12.790 1.00 85.38 86 ALA A O 1
ATOM 663 N N . ALA A 1 87 ? -8.412 2.869 -10.717 1.00 86.50 87 ALA A N 1
ATOM 664 C CA . ALA A 1 87 ? -7.319 3.712 -10.255 1.00 86.50 87 ALA A CA 1
ATOM 665 C C . ALA A 1 87 ? -6.000 2.932 -10.189 1.00 86.50 87 ALA A C 1
ATOM 667 O O . ALA A 1 87 ? -4.991 3.409 -10.707 1.00 86.50 87 ALA A O 1
ATOM 668 N N . THR A 1 88 ? -6.002 1.722 -9.624 1.00 86.81 88 THR A N 1
ATOM 669 C CA . THR A 1 88 ? -4.806 0.874 -9.577 1.00 86.81 88 THR A CA 1
ATOM 670 C C . THR A 1 88 ? -4.431 0.367 -10.967 1.00 86.81 88 THR A C 1
ATOM 672 O O . THR A 1 88 ? -3.251 0.387 -11.320 1.00 86.81 88 THR A O 1
ATOM 675 N N . MET A 1 89 ? -5.411 -0.013 -11.799 1.00 85.69 89 MET A N 1
ATOM 676 C CA . MET A 1 89 ? -5.139 -0.426 -13.183 1.00 85.69 89 MET A CA 1
ATOM 677 C C . MET A 1 89 ? -4.424 0.659 -13.990 1.00 85.69 89 MET A C 1
ATOM 679 O O . MET A 1 89 ? -3.489 0.354 -14.721 1.00 85.69 89 MET A O 1
ATOM 683 N N . ALA A 1 90 ? -4.805 1.928 -13.822 1.00 87.62 90 ALA A N 1
ATOM 684 C CA . ALA A 1 90 ? -4.179 3.042 -14.532 1.00 87.62 90 ALA A CA 1
ATOM 685 C C . ALA A 1 90 ? -2.715 3.299 -14.120 1.00 87.62 90 ALA A C 1
ATOM 687 O O . ALA A 1 90 ? -1.986 3.985 -14.837 1.00 87.62 90 ALA A O 1
ATOM 688 N N . LYS A 1 91 ? -2.284 2.797 -12.957 1.00 87.88 91 LYS A N 1
ATOM 689 C CA . LYS A 1 91 ? -0.930 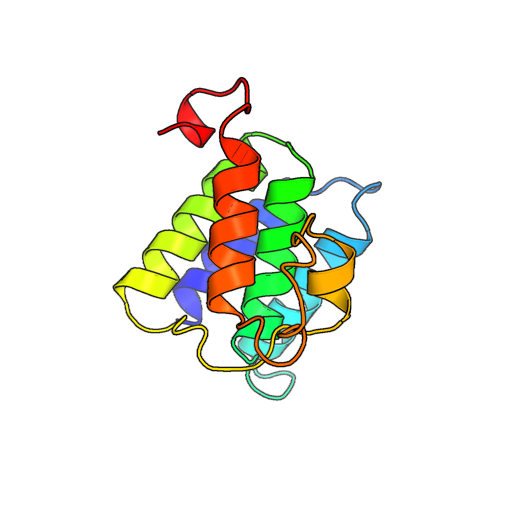3.008 -12.420 1.00 87.88 91 LYS A CA 1
ATOM 690 C C . LYS A 1 91 ? 0.038 1.886 -12.776 1.00 87.88 91 LYS A C 1
ATOM 692 O O . LYS A 1 91 ? 1.247 2.110 -12.755 1.00 87.88 91 LYS A O 1
ATOM 697 N N . LEU A 1 92 ? -0.469 0.692 -13.071 1.00 85.50 92 LEU A N 1
ATOM 698 C CA . LEU A 1 92 ? 0.348 -0.495 -13.283 1.00 85.50 92 LEU A CA 1
ATOM 699 C C . LEU A 1 92 ? 0.470 -0.831 -14.771 1.00 85.50 92 LEU A C 1
ATOM 701 O O . LEU A 1 92 ? -0.520 -0.762 -15.497 1.00 85.50 92 LEU A O 1
ATOM 705 N N . PRO A 1 93 ? 1.654 -1.270 -15.236 1.00 78.56 93 PRO A N 1
ATOM 706 C CA . PRO A 1 93 ? 1.834 -1.784 -16.588 1.00 78.56 93 PRO A CA 1
ATOM 707 C C . PRO A 1 93 ? 1.273 -3.212 -16.684 1.00 78.56 93 PRO A C 1
ATOM 709 O O . PRO A 1 93 ? 2.004 -4.177 -16.918 1.00 78.56 93 PRO A O 1
ATOM 712 N N . LEU A 1 94 ? -0.031 -3.360 -16.454 1.00 72.12 94 LEU A N 1
ATOM 713 C CA . LEU A 1 94 ? -0.742 -4.614 -16.655 1.00 72.12 94 LEU A CA 1
ATOM 714 C C . LEU A 1 94 ? -0.715 -4.901 -18.154 1.00 72.12 94 LEU A C 1
ATOM 716 O O . LEU A 1 94 ? -1.289 -4.158 -18.947 1.00 72.12 94 LEU A O 1
ATOM 720 N N . LYS A 1 95 ? 0.016 -5.945 -18.560 1.00 59.84 95 LYS A N 1
ATOM 721 C CA . LYS A 1 95 ? 0.006 -6.380 -19.957 1.00 59.84 95 LYS A CA 1
ATOM 722 C C . LYS A 1 95 ? -1.433 -6.744 -20.304 1.00 59.84 95 LYS A C 1
ATOM 724 O O . LYS A 1 95 ? -1.987 -7.642 -19.673 1.00 59.84 95 LYS A O 1
ATOM 729 N N . GLU A 1 96 ? -1.997 -6.079 -21.307 1.00 52.12 96 GLU A N 1
ATOM 730 C CA . GLU A 1 96 ? -3.173 -6.558 -22.029 1.00 52.12 96 GLU A CA 1
ATOM 731 C C . GLU A 1 96 ? -2.793 -7.911 -22.646 1.00 52.12 96 GLU A C 1
ATOM 733 O O . GLU A 1 96 ? -2.276 -7.992 -23.756 1.00 52.12 96 GLU A O 1
ATOM 738 N N . LYS A 1 97 ? -2.910 -8.992 -21.873 1.00 47.44 97 LYS A N 1
ATOM 739 C CA . LYS A 1 97 ? -2.854 -10.335 -22.431 1.00 47.44 97 LYS A CA 1
ATOM 740 C C . LYS A 1 97 ? -4.207 -10.575 -23.085 1.00 47.44 97 LYS A C 1
ATOM 742 O O . LYS A 1 97 ? -5.214 -10.603 -22.386 1.00 47.44 97 LYS A O 1
ATOM 747 N N . ASP A 1 98 ? -4.164 -10.652 -24.412 1.00 43.06 98 ASP A N 1
ATOM 748 C CA . ASP A 1 98 ? -5.051 -11.386 -25.318 1.00 43.06 98 ASP A CA 1
ATOM 749 C C . ASP A 1 98 ? -6.432 -11.760 -24.758 1.00 43.06 98 ASP A C 1
ATOM 751 O O . ASP A 1 98 ? -6.540 -12.612 -23.884 1.00 43.06 98 ASP A O 1
ATOM 755 N N . GLU A 1 99 ? -7.480 -11.148 -25.321 1.00 47.38 99 GLU A N 1
ATOM 756 C CA . GLU A 1 99 ? -8.894 -11.582 -25.335 1.00 47.38 99 GLU A CA 1
ATOM 757 C C . GLU A 1 99 ? -9.616 -11.854 -23.986 1.00 47.38 99 GLU A C 1
ATOM 759 O O . GLU A 1 99 ? -10.839 -11.973 -23.975 1.00 47.38 99 GLU A O 1
ATOM 764 N N . ASP A 1 100 ? -8.921 -11.811 -22.843 1.00 48.66 100 ASP A N 1
ATOM 765 C CA . ASP A 1 100 ? -9.419 -12.125 -21.491 1.00 48.66 100 ASP A CA 1
ATOM 766 C C . ASP A 1 100 ? -9.257 -10.946 -20.501 1.00 48.66 100 ASP A C 1
ATOM 768 O O . ASP A 1 100 ? -9.113 -11.121 -19.286 1.00 48.66 100 ASP A O 1
ATOM 772 N N . ALA A 1 101 ? -9.354 -9.700 -20.987 1.00 51.84 101 ALA A N 1
ATOM 773 C CA . ALA A 1 101 ? -9.347 -8.476 -20.163 1.00 51.84 101 ALA A CA 1
ATOM 774 C C . ALA A 1 101 ? -10.403 -8.469 -19.025 1.00 51.84 101 ALA A C 1
ATOM 776 O O . ALA A 1 101 ? -10.375 -7.618 -18.137 1.00 51.84 101 ALA A O 1
ATOM 777 N N . ALA A 1 102 ? -11.324 -9.437 -19.024 1.00 53.00 102 ALA A N 1
ATOM 778 C CA . ALA A 1 102 ? -12.384 -9.620 -18.044 1.00 53.00 102 ALA A CA 1
ATOM 779 C C . ALA A 1 102 ? -11.944 -10.203 -16.682 1.00 53.00 102 ALA A C 1
ATOM 781 O O . ALA A 1 102 ? -12.798 -10.319 -15.802 1.00 53.00 102 ALA A O 1
ATOM 782 N N . LYS A 1 103 ? -10.676 -10.589 -16.458 1.00 68.88 103 LYS A N 1
ATOM 783 C CA . LYS A 1 103 ? -10.278 -11.233 -15.183 1.00 68.88 103 LYS A CA 1
ATOM 784 C C . LYS A 1 103 ? -8.914 -10.822 -14.620 1.00 68.88 103 LYS A C 1
ATOM 786 O O . LYS A 1 103 ? -8.231 -11.658 -14.039 1.00 68.88 103 LYS A O 1
ATOM 791 N N . VAL A 1 104 ? -8.518 -9.553 -14.719 1.00 80.00 104 VAL A N 1
ATOM 792 C CA . VAL A 1 104 ? -7.403 -9.082 -13.876 1.00 80.00 104 VAL A CA 1
ATOM 793 C C . VAL A 1 104 ? -7.893 -9.004 -12.431 1.00 80.00 104 VAL A C 1
ATOM 795 O O . VAL A 1 104 ? -8.787 -8.221 -12.099 1.00 80.00 104 VAL A O 1
ATOM 798 N N . THR A 1 105 ? -7.335 -9.848 -11.571 1.00 91.12 105 THR A N 1
ATOM 799 C CA . THR A 1 105 ? -7.653 -9.852 -10.144 1.00 91.12 105 THR A CA 1
ATOM 800 C C . THR A 1 105 ? -6.817 -8.816 -9.402 1.00 91.12 105 THR A C 1
ATOM 802 O O . THR A 1 105 ? -5.764 -8.371 -9.868 1.00 91.12 105 THR A O 1
ATOM 805 N N . LEU A 1 106 ? -7.254 -8.447 -8.198 1.00 92.06 106 LEU A N 1
ATOM 806 C CA . LEU A 1 106 ? -6.439 -7.620 -7.315 1.00 92.06 106 LEU A CA 1
ATOM 807 C C . LEU A 1 106 ? -5.092 -8.300 -6.999 1.00 92.06 106 LEU A C 1
ATOM 809 O O . LEU A 1 106 ? -4.080 -7.610 -6.898 1.00 92.06 106 LEU A O 1
ATOM 813 N N . MET A 1 107 ? -5.043 -9.637 -6.913 1.00 94.19 107 MET A N 1
ATOM 814 C CA . MET A 1 107 ? -3.777 -10.355 -6.721 1.00 94.19 107 MET A CA 1
ATOM 815 C C . MET A 1 107 ? -2.819 -10.186 -7.910 1.00 94.19 107 MET A C 1
ATOM 817 O O . MET A 1 107 ? -1.629 -9.962 -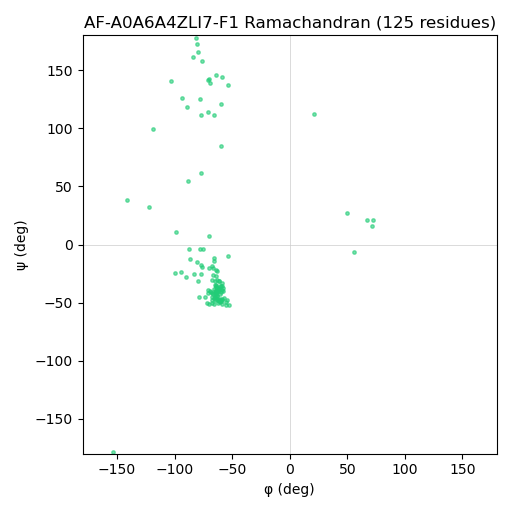7.699 1.00 94.19 107 MET A O 1
ATOM 821 N N . ASP A 1 108 ? -3.319 -10.207 -9.149 1.00 92.00 108 ASP A N 1
ATOM 822 C CA . ASP A 1 108 ? -2.487 -9.967 -10.339 1.00 92.00 108 ASP A CA 1
ATOM 823 C C . ASP A 1 108 ? -1.870 -8.561 -10.320 1.00 92.00 108 ASP A C 1
ATOM 825 O O . ASP A 1 108 ? -0.696 -8.376 -10.660 1.00 92.00 108 ASP A O 1
ATOM 829 N N . ALA A 1 109 ? -2.639 -7.568 -9.867 1.00 92.62 109 ALA A N 1
ATOM 830 C CA . ALA A 1 109 ? -2.163 -6.201 -9.685 1.00 92.62 109 ALA A CA 1
ATOM 831 C C . ALA A 1 109 ? -1.104 -6.096 -8.575 1.00 92.62 109 ALA A C 1
ATOM 833 O O . ALA A 1 109 ? -0.076 -5.444 -8.770 1.00 92.62 109 ALA A O 1
ATOM 834 N N . ILE A 1 110 ? -1.308 -6.777 -7.443 1.00 94.44 110 ILE A N 1
ATOM 835 C CA . ILE A 1 110 ? -0.334 -6.846 -6.344 1.00 94.44 110 ILE A CA 1
ATOM 836 C C . ILE A 1 110 ? 0.991 -7.436 -6.828 1.00 94.44 110 ILE A C 1
ATOM 838 O O . ILE A 1 110 ? 2.040 -6.818 -6.644 1.00 94.44 110 ILE A O 1
ATOM 842 N N . VAL A 1 111 ? 0.950 -8.588 -7.501 1.00 94.00 111 VAL A N 1
ATOM 843 C CA . VAL A 1 111 ? 2.151 -9.254 -8.026 1.00 94.00 111 VAL A CA 1
ATOM 844 C C . VAL A 1 111 ? 2.845 -8.382 -9.070 1.00 94.00 111 VAL A C 1
ATOM 846 O O . VAL A 1 111 ? 4.056 -8.196 -9.002 1.00 94.00 111 VAL A O 1
ATOM 849 N N . THR A 1 112 ? 2.092 -7.777 -9.992 1.00 93.44 112 THR A N 1
ATOM 850 C CA . THR A 1 112 ? 2.654 -6.862 -11.001 1.00 93.44 112 THR A CA 1
ATOM 851 C C . THR A 1 112 ? 3.350 -5.668 -10.348 1.00 93.44 112 THR A C 1
ATOM 853 O O . THR A 1 112 ? 4.436 -5.273 -10.773 1.00 93.44 112 THR A O 1
ATOM 856 N N . CYS A 1 113 ? 2.757 -5.111 -9.290 1.00 93.94 113 CYS A N 1
ATOM 857 C CA . CYS A 1 113 ? 3.346 -4.016 -8.533 1.00 93.94 113 CYS A CA 1
ATOM 858 C C . CYS A 1 113 ? 4.654 -4.434 -7.847 1.00 93.94 113 CYS A C 1
ATOM 860 O O . CYS A 1 113 ? 5.650 -3.730 -7.995 1.00 93.94 113 CYS A O 1
ATOM 862 N N . ILE A 1 114 ? 4.695 -5.595 -7.186 1.00 94.38 114 ILE A N 1
ATOM 863 C CA . ILE A 1 114 ? 5.923 -6.130 -6.572 1.00 94.38 114 ILE A CA 1
ATOM 864 C C . ILE A 1 114 ? 7.005 -6.349 -7.637 1.00 94.38 114 ILE A C 1
ATOM 866 O O . ILE A 1 114 ? 8.126 -5.869 -7.497 1.00 94.38 114 ILE A O 1
ATOM 870 N N . CYS A 1 115 ? 6.669 -7.012 -8.746 1.00 93.12 115 CYS A N 1
ATOM 871 C CA . CYS A 1 115 ? 7.626 -7.291 -9.818 1.00 93.12 115 CYS A CA 1
ATOM 872 C C . CYS A 1 115 ? 8.159 -6.021 -10.498 1.00 93.12 115 CYS A C 1
ATOM 874 O O . CYS A 1 115 ? 9.245 -6.056 -11.077 1.00 93.12 115 CYS A O 1
ATOM 876 N N . SER A 1 116 ? 7.448 -4.891 -10.406 1.00 91.12 116 SER A N 1
ATOM 877 C CA . SER A 1 116 ? 7.945 -3.599 -10.898 1.00 91.12 116 SER A CA 1
ATOM 878 C C . SER A 1 116 ? 9.164 -3.074 -10.124 1.00 91.12 116 SER A C 1
ATOM 880 O O . SER A 1 116 ? 9.849 -2.181 -10.615 1.00 91.12 116 SER A O 1
ATOM 882 N N . CYS A 1 117 ? 9.471 -3.647 -8.953 1.00 90.94 117 CYS A N 1
ATOM 883 C CA . CYS A 1 117 ? 10.666 -3.343 -8.164 1.00 90.94 117 CYS A CA 1
ATOM 884 C C . CYS A 1 117 ? 11.902 -4.169 -8.546 1.00 90.94 117 CYS A C 1
ATOM 886 O O . CYS A 1 117 ? 12.965 -3.934 -7.983 1.00 90.94 117 CYS A O 1
ATOM 888 N N . ASN A 1 118 ? 11.811 -5.123 -9.479 1.00 89.19 118 ASN A N 1
ATOM 889 C CA . ASN A 1 118 ? 12.916 -6.050 -9.763 1.00 89.19 118 ASN A CA 1
ATOM 890 C C . ASN A 1 118 ? 14.191 -5.359 -10.298 1.00 89.19 118 ASN A C 1
ATOM 892 O O . ASN A 1 118 ? 15.287 -5.897 -10.194 1.00 89.19 118 ASN A O 1
ATOM 896 N N . ASP A 1 119 ? 14.056 -4.167 -10.881 1.00 88.12 119 ASP A N 1
ATOM 897 C CA . ASP A 1 119 ? 15.155 -3.325 -11.367 1.00 88.12 119 ASP A CA 1
ATOM 898 C C . ASP A 1 119 ? 15.537 -2.208 -10.371 1.00 88.12 119 ASP A C 1
ATOM 900 O O . ASP A 1 119 ? 16.244 -1.263 -10.730 1.00 88.12 119 ASP A O 1
ATOM 904 N N . HIS A 1 120 ? 15.016 -2.246 -9.142 1.00 90.56 120 HIS A N 1
ATOM 905 C CA . HIS A 1 120 ? 15.279 -1.221 -8.139 1.00 90.56 120 HIS A CA 1
ATOM 906 C C . HIS A 1 120 ? 16.741 -1.294 -7.678 1.00 90.56 120 HIS A C 1
ATOM 908 O O . HIS A 1 120 ? 17.284 -2.374 -7.500 1.00 90.56 120 HIS A O 1
ATOM 914 N N . HIS A 1 121 ? 17.397 -0.149 -7.491 1.00 88.12 121 HIS A N 1
ATOM 915 C CA . HIS A 1 121 ? 18.838 -0.069 -7.195 1.00 88.12 121 HIS A CA 1
ATOM 916 C C . HIS A 1 121 ? 19.200 -0.336 -5.726 1.00 88.12 121 HIS A C 1
ATOM 918 O O . HIS A 1 121 ? 20.371 -0.489 -5.398 1.00 88.12 121 HIS A O 1
ATOM 924 N N . ASP A 1 122 ? 18.206 -0.299 -4.845 1.00 93.69 122 ASP A N 1
ATOM 925 C CA . ASP A 1 122 ? 18.373 -0.425 -3.398 1.00 93.69 122 ASP A CA 1
ATOM 926 C C . ASP A 1 122 ? 18.199 -1.883 -2.958 1.00 93.69 122 ASP A C 1
ATOM 928 O O . ASP A 1 122 ? 17.177 -2.497 -3.268 1.00 93.69 122 ASP A O 1
ATOM 932 N N . GLU A 1 123 ? 19.185 -2.416 -2.234 1.00 90.62 123 GLU A N 1
ATOM 933 C CA . GLU A 1 123 ? 19.215 -3.814 -1.786 1.00 90.62 123 GLU A CA 1
ATOM 934 C C . GLU A 1 123 ? 18.083 -4.150 -0.804 1.00 90.62 123 GLU A C 1
ATOM 936 O O . GLU A 1 123 ? 17.575 -5.265 -0.847 1.00 90.62 123 GLU A O 1
ATOM 941 N N . GLU A 1 124 ? 17.622 -3.205 0.031 1.00 90.06 124 GLU A N 1
ATOM 942 C CA . GLU A 1 124 ? 16.496 -3.447 0.953 1.00 90.06 124 GLU A CA 1
ATOM 943 C C . GLU A 1 124 ? 15.159 -3.588 0.216 1.00 90.06 124 GLU A C 1
ATOM 945 O O . GLU A 1 124 ? 14.194 -4.094 0.779 1.00 90.06 124 GLU A O 1
ATOM 950 N N . VAL A 1 125 ? 15.076 -3.083 -1.017 1.00 91.62 125 VAL A N 1
ATOM 951 C CA . VAL A 1 125 ? 13.894 -3.227 -1.879 1.00 91.62 125 VAL A CA 1
ATOM 952 C C . VAL A 1 125 ? 13.981 -4.495 -2.732 1.00 91.62 125 VAL A C 1
ATOM 954 O O . VAL A 1 125 ? 12.948 -5.025 -3.130 1.00 91.62 125 VAL A O 1
ATOM 957 N N . GLN A 1 126 ? 15.196 -4.957 -3.043 1.00 88.88 126 GLN A N 1
ATOM 958 C CA . GLN A 1 126 ? 15.425 -6.195 -3.796 1.00 88.88 126 GLN A CA 1
ATOM 959 C C . GLN A 1 126 ? 15.292 -7.457 -2.935 1.00 88.88 126 GLN A C 1
ATOM 961 O O . GLN A 1 126 ? 14.936 -8.507 -3.473 1.00 88.88 126 GLN A O 1
ATOM 966 N N . LEU A 1 127 ? 15.640 -7.357 -1.647 1.00 86.88 127 LEU A N 1
ATOM 967 C CA . LEU A 1 127 ? 15.521 -8.425 -0.653 1.00 86.88 127 LEU A CA 1
ATOM 968 C C . LEU A 1 127 ? 14.054 -8.754 -0.349 1.00 86.88 127 LEU A C 1
ATOM 970 O O . LEU A 1 127 ? 13.753 -9.968 -0.291 1.00 86.88 127 LEU A O 1
#

Sequence (127 aa):
METLVERSYSKIRKLTGRAQKELRDALDGVLAKIAGKTARPDEAEIFYPLCLAILGRQPKQASQALDCIEKLISYGYLRGAGPVDAATMAKLPLKEKDEDAAKVTLMDAIVTCICSCNDHHDEEVQL

Radius of gyration: 14.11 Å; Cα contacts (8 Å, |Δi|>4): 133; chains: 1; bounding box: 36×32×39 Å

Nearest PDB structures (foldseek):
  5has-assembly3_B  TM=8.230E-01  e=5.127E-02  Thermothielavioides terrestris

Foldseek 3Di:
DLVLLLVLLVQLLVVDDPVLVVLNVLSVVQNCCSVVVDPHDALLSSVLSLLSQLLVLDLSSVLSSVVSVVVCVVVVVRPQAAAHDPNLVVSFPDPPPPDPPVDDTRVNSVVRSLVVCCPRPDPSSND

Mean predicted aligned error: 4.89 Å

=== Feature glossary ===
The record interleaves many kinds of information about one protein. Here is each kind framed as the question it answers.

Q: What does the local fold look like, residue by residue?
A: A 3Di character summarizes, for each residue, the relative orientation of the Cα frame of its nearest spatial neighbor. Because it encodes fold topology rather than chemistry, 3Di alignments detect remote structural similarity that sequence alignment misses.

Q: Which residues are in helices, strands, or loops?
A: Secondary structure is the local, repeating backbone conformation. DSSP classifies it into eight states by reading the hydrogen-bond network: three helix types (H, G, I), two β types (E, B), two non-regular types (T, S), and unstructured coil (-).

Q: How big and how compact is the whole molecule?
A: Three whole-structure scalars: the radius of gyration (RMS distance of Cα from centroid, in Å), the count of Cα–Cα contacts (pairs closer than 8 Å and separated by more than four residues in sequence — i.e. tertiary, not local, contacts), and the bounding-box dimensions. Together they distinguish compact globular folds from extended fibres or disordered chains.

Q: How confident is the AlphaFold model at each residue?
A: For AlphaFold models, the B-factor field carries pLDDT — the model's own estimate of local accuracy on a 0–100 scale. Regions with pLDDT<50 should be treated as essentially unmodeled; they often correspond to intrinsically disordered segments.

Q: What family and function is it annotated with?
A: Functional annotations link the protein to curated databases. InterPro entries identify conserved domains and families by matching the sequence against member-database signatures (Pfam, PROSITE, CDD, …). Gene Ontology (GO) terms describe molecular function, biological p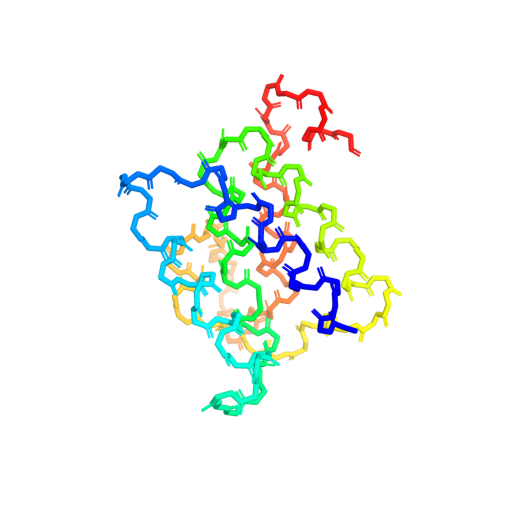rocess, and cellular component in a controlled vocabulary. CATH places the structure in a hierarchical fold classification (Class/Architecture/Topology/Homologous-superfamily). The organism is the source species.

Q: What known structures does this most resemble?
A: Nearest PDB neighbors are the top structural matches found by Foldseek when searching this structure against the entire Protein Data Bank. Each hit reports a TM-score (0 to 1; >0.5 almost always implies the same fold) and an E-value. These are *structural* homologs — they may share no detectable sequence similarity.

Q: Which residues are buried vs exposed?
A: Solvent-accessible surface area (SASA) is the area in Å² traced out by the centre of a 1.4 Å probe sphere (a water molecule) rolled over the protein's van der Waals surface (Shrake–Rupley / Lee–Richards construction). Buried residues have near-zero SASA; fully exposed residues can exceed 200 Å². The total SASA scales roughly with the number of surface residues.

Q: What are the backbone torsion angles?
A: φ (phi) and ψ (psi) are the two rotatable backbone dihedrals per residue: φ is the C(i-1)–N–Cα–C torsion, ψ is the N–Cα–C–N(i+1) torsion, both in degrees on (−180°, 180°]. α-helical residues cluster near (−60°, −45°); β-strand residues near (−120°, +130°). A Ramachandran plot is simply a scatter of (φ, ψ) for every residue.

Q: Are the domains correctly placed relative to each other?
A: Predicted aligned error is AlphaFold's pairwise confidence. Unlike pLDDT (per-residue), PAE is per-residue-pair and captures whether two parts of the structure are correctly placed relative to each other. Units are ångströms of expected positional error.

Q: What if only a Cα trace is available?
A: P-SEA three-state annotation labels each residue as helix, strand, or coil based purely on the geometry of the Cα trace. It serves as a fallback when the full backbone (and thus DSSP) is unavailable.

Q: What is the amino-acid chain?
A: This is the polypeptide sequence — one letter per residue, N-terminus first. Length ranges from a few dozen residues for small domains to over a thousand for large multi-domain proteins.

Q: What do the rendered images show?
A: The six renders are orthographic views along the three Cartesian axes in both directions. Representation (cartoon, sticks, or surface) and color scheme (sequence-rainbow or by-chain) vary across proteins so the training set covers all the common visualization conventions.

Q: What do the diagnostic plots show?
A: Plot images: a contact map (which residues are close in 3D, as an N×N binary image), a Ramachandran scatter (backbone torsion angles, revealing secondary-structure composition at a glance), and — for AlphaFold structures — a PAE heatmap (pairwise prediction confidence).

Q: How mobile is each atom in the crystal?
A: B-factor (Debye–Waller factor) reflects atomic displacement in the crystal lattice. It is an experimental observable (units Å²), not a prediction; low values mean the atom is pinned down, high values mean it moves or is heterogeneous across the crystal.

Q: Where is each backbone atom in 3D?
A: The mmCIF table is the protein's shape written out atom by atom. For each backbone N, Cα, C, and carbonyl O, it records an (x, y, z) coordinate triple in Å plus the residue type, chain letter, and residue number.